Protein AF-A0A1G2WQL0-F1 (afdb_monomer)

Radius of gyration: 26.69 Å; Cα contacts (8 Å, |Δi|>4): 10; chains: 1; bounding box: 79×40×31 Å

pLDDT: mean 73.91, std 17.41, range [44.12, 97.5]

Secondary structure (DSSP, 8-state):
-----TTHHHHHHHHHHHHHHHHHHHHS----SS-TTGGGG---HHHHHHHHHHHHHHTT--HHHHHHHTTSS--

Mean predicted aligned error: 15.84 Å

Foldseek 3Di:
DDPDDVPVVVVVVVVVVVVVVVCVVPVPPPDPPDDPVRVPPDPCVVVVVVVLVVVCVVVVPDPVRVCVVVVVDDD

Solvent-accessible surface area (backbone atoms only — not comparable to full-atom values): 4743 Å² total; per-residue (Å²): 136,86,90,80,61,85,61,62,57,51,50,51,54,50,50,51,51,50,50,53,49,50,44,55,74,67,66,47,67,81,72,64,94,56,54,85,78,62,59,76,78,58,86,49,67,73,57,53,52,52,49,51,55,50,52,38,60,77,70,64,57,50,75,69,55,49,30,48,75,73,58,78,46,80,132

Structure (mmCIF, N/CA/C/O backbone):
data_AF-A0A1G2WQL0-F1
#
_entry.id   AF-A0A1G2WQL0-F1
#
loop_
_atom_site.group_PDB
_atom_site.id
_atom_site.type_symbol
_atom_site.label_atom_id
_atom_site.label_alt_id
_atom_site.label_comp_id
_atom_site.label_asym_id
_atom_site.label_entity_id
_atom_site.label_seq_id
_atom_site.pdbx_PDB_ins_code
_atom_site.Cartn_x
_atom_site.Cartn_y
_atom_site.Cartn_z
_atom_site.occupancy
_atom_site.B_iso_or_equiv
_atom_site.auth_seq_id
_atom_site.auth_comp_id
_atom_site.auth_asym_id
_atom_site.auth_atom_id
_atom_site.pdbx_PDB_model_num
ATOM 1 N N . MET A 1 1 ? 68.887 -21.827 -8.768 1.00 44.12 1 MET A N 1
ATOM 2 C CA . MET A 1 1 ? 67.517 -21.363 -9.083 1.00 44.12 1 MET A CA 1
ATOM 3 C C . MET A 1 1 ? 66.690 -22.545 -9.577 1.00 44.12 1 MET A C 1
ATOM 5 O O . MET A 1 1 ? 66.761 -22.880 -10.753 1.00 44.12 1 MET A O 1
ATOM 9 N N . SER A 1 2 ? 65.993 -23.235 -8.670 1.00 47.69 2 SER A N 1
ATOM 10 C CA . SER A 1 2 ? 65.194 -24.421 -9.002 1.00 47.69 2 SER A CA 1
ATOM 11 C C . SER A 1 2 ? 63.871 -23.997 -9.637 1.00 47.69 2 SER A C 1
ATOM 13 O O . SER A 1 2 ? 63.053 -23.342 -8.996 1.00 47.69 2 SER A O 1
ATOM 15 N N . LYS A 1 3 ? 63.691 -24.332 -10.915 1.00 61.03 3 LYS A N 1
ATOM 16 C CA . LYS A 1 3 ? 62.449 -24.143 -11.665 1.00 61.03 3 LYS A CA 1
ATOM 17 C C . LYS A 1 3 ? 61.598 -25.409 -11.562 1.00 61.03 3 LYS A C 1
ATOM 19 O O . LYS A 1 3 ? 61.632 -26.205 -12.485 1.00 61.03 3 LYS A O 1
ATOM 24 N N . PHE A 1 4 ? 60.850 -25.604 -10.481 1.00 53.38 4 PHE A N 1
ATOM 25 C CA . PHE A 1 4 ? 59.773 -26.604 -10.442 1.00 53.38 4 PHE A CA 1
ATOM 26 C C . PHE A 1 4 ? 58.711 -26.196 -9.418 1.00 53.38 4 PHE A C 1
ATOM 28 O O . PHE A 1 4 ? 58.825 -26.522 -8.244 1.00 53.38 4 PHE A O 1
ATOM 35 N N . SER A 1 5 ? 57.676 -25.486 -9.870 1.00 51.88 5 SER A N 1
ATOM 36 C CA . SER A 1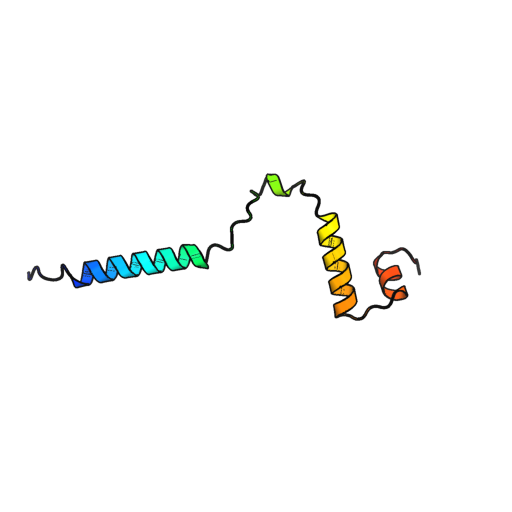 5 ? 56.416 -25.345 -9.120 1.00 51.88 5 SER A CA 1
ATOM 37 C C . SER A 1 5 ? 55.201 -25.138 -10.045 1.00 51.88 5 SER A C 1
ATOM 39 O O . SER A 1 5 ? 54.174 -24.602 -9.663 1.00 51.88 5 SER A O 1
ATOM 41 N N . ASN A 1 6 ? 55.272 -25.611 -11.294 1.00 62.09 6 ASN A N 1
ATOM 42 C CA . ASN A 1 6 ? 54.241 -25.351 -12.314 1.00 62.09 6 ASN A CA 1
ATOM 43 C C . ASN A 1 6 ? 52.876 -26.035 -12.058 1.00 62.09 6 ASN A C 1
ATOM 45 O O . ASN A 1 6 ? 51.950 -25.824 -12.834 1.00 62.09 6 ASN A O 1
ATOM 49 N N . GLY A 1 7 ? 52.746 -26.873 -11.022 1.00 56.56 7 GLY A N 1
ATOM 50 C CA . GLY A 1 7 ? 51.508 -27.600 -10.705 1.00 56.56 7 GLY A CA 1
ATOM 51 C C . GLY A 1 7 ? 50.687 -26.975 -9.575 1.00 56.56 7 GLY A C 1
ATOM 52 O O . GLY A 1 7 ? 49.475 -26.838 -9.699 1.00 56.56 7 GLY A O 1
ATOM 53 N N . VAL A 1 8 ? 51.335 -26.556 -8.483 1.00 54.34 8 VAL A N 1
ATOM 54 C CA . VAL A 1 8 ? 50.638 -25.947 -7.335 1.00 54.34 8 VAL A CA 1
ATOM 55 C C . VAL A 1 8 ? 50.179 -24.522 -7.639 1.00 54.34 8 VAL A C 1
ATOM 57 O O . VAL A 1 8 ? 49.072 -24.161 -7.252 1.00 54.34 8 VAL A O 1
ATOM 60 N N . ASP A 1 9 ? 50.949 -23.767 -8.428 1.00 58.19 9 ASP A N 1
ATOM 61 C CA . ASP A 1 9 ? 50.592 -22.401 -8.832 1.00 58.19 9 ASP A CA 1
ATOM 62 C C . ASP A 1 9 ? 49.383 -22.380 -9.795 1.00 58.19 9 ASP A C 1
ATOM 64 O O . ASP A 1 9 ? 48.538 -21.489 -9.722 1.00 58.19 9 ASP A O 1
ATOM 68 N N . GLN A 1 10 ? 49.229 -23.405 -10.650 1.00 55.16 10 GLN A N 1
ATOM 69 C CA . GLN A 1 10 ? 48.050 -23.562 -11.521 1.00 55.16 10 GLN A CA 1
ATOM 70 C C . GLN A 1 10 ? 46.786 -23.945 -10.747 1.00 55.16 10 GLN A C 1
ATOM 72 O O . GLN A 1 10 ? 45.700 -23.445 -11.050 1.00 55.16 10 GLN A O 1
ATOM 77 N N . ILE A 1 11 ? 46.908 -24.820 -9.746 1.00 58.69 11 ILE A N 1
ATOM 78 C CA . ILE A 1 11 ? 45.779 -25.209 -8.891 1.00 58.69 11 ILE A CA 1
ATOM 79 C C . ILE A 1 11 ? 45.332 -24.017 -8.041 1.00 58.69 11 ILE A C 1
ATOM 81 O O . ILE A 1 11 ? 44.130 -23.775 -7.935 1.00 58.69 11 ILE A O 1
ATOM 85 N N . LEU A 1 12 ? 46.277 -23.234 -7.506 1.00 58.66 12 LEU A N 1
ATOM 86 C CA . LEU A 1 12 ? 45.973 -22.018 -6.753 1.00 58.66 12 LEU A CA 1
ATOM 87 C C . LEU A 1 12 ? 45.243 -20.995 -7.634 1.00 58.66 12 LEU A C 1
ATOM 89 O O . LEU A 1 12 ? 44.171 -20.535 -7.256 1.00 58.66 12 LEU A O 1
ATOM 93 N N . GLY A 1 13 ? 45.730 -20.747 -8.856 1.00 61.91 13 GLY A N 1
ATOM 94 C CA . GLY A 1 13 ? 45.056 -19.855 -9.808 1.00 61.91 13 GLY A CA 1
ATOM 95 C C . GLY A 1 13 ? 43.667 -20.348 -10.239 1.00 61.91 13 GLY A C 1
ATOM 96 O O . GLY A 1 13 ? 42.748 -19.550 -10.424 1.00 61.91 13 GLY A O 1
ATOM 97 N N . THR A 1 14 ? 43.470 -21.665 -10.345 1.00 64.50 14 THR A N 1
ATOM 98 C CA . THR A 1 14 ? 42.162 -22.254 -10.689 1.00 64.50 14 THR A CA 1
ATOM 99 C C . THR A 1 14 ? 41.169 -22.137 -9.530 1.00 64.50 14 THR A C 1
ATOM 101 O O . THR A 1 14 ? 40.008 -21.788 -9.747 1.00 64.50 14 THR A O 1
ATOM 104 N N . LEU A 1 15 ? 41.617 -22.378 -8.295 1.00 67.50 15 LEU A N 1
ATOM 105 C CA . LEU A 1 15 ? 40.797 -22.234 -7.090 1.00 67.50 15 LEU A CA 1
ATOM 106 C C . LEU A 1 15 ? 40.463 -20.768 -6.804 1.00 67.50 15 LEU A C 1
ATOM 108 O O . LEU A 1 15 ? 39.325 -20.468 -6.447 1.00 67.50 15 LEU A O 1
ATOM 112 N N . GLU A 1 16 ? 41.406 -19.849 -7.015 1.00 70.50 16 GLU A N 1
ATOM 113 C CA . GLU A 1 16 ? 41.155 -18.410 -6.921 1.00 70.50 16 GLU A CA 1
ATOM 114 C C . GLU A 1 16 ? 40.112 -17.966 -7.953 1.00 70.50 16 GLU A C 1
ATOM 116 O O . GLU A 1 16 ? 39.161 -17.269 -7.600 1.00 70.50 16 GLU A O 1
ATOM 121 N N . MET A 1 17 ? 40.197 -18.449 -9.197 1.00 68.38 17 MET A N 1
ATOM 122 C CA . MET A 1 17 ? 39.191 -18.173 -10.229 1.00 68.38 17 MET A CA 1
ATOM 123 C C . MET A 1 17 ? 37.812 -18.758 -9.904 1.00 68.38 17 MET A C 1
ATOM 125 O O . MET A 1 17 ? 36.790 -18.093 -10.109 1.00 68.38 17 MET A O 1
ATOM 129 N N . GLN A 1 18 ? 37.752 -19.974 -9.361 1.00 69.69 18 GLN A N 1
ATOM 130 C CA . GLN A 1 18 ? 36.500 -20.575 -8.894 1.00 69.69 18 GLN A CA 1
ATOM 131 C C . GLN A 1 18 ? 35.917 -19.815 -7.696 1.00 69.69 18 GLN A C 1
ATOM 133 O O . GLN A 1 18 ? 34.708 -19.579 -7.657 1.00 69.69 18 GLN A O 1
ATOM 138 N N . PHE A 1 19 ? 36.752 -19.363 -6.757 1.00 69.44 19 PHE A N 1
ATOM 139 C CA . PHE A 1 19 ? 36.322 -18.579 -5.599 1.00 69.44 19 PHE A CA 1
ATOM 140 C C . PHE A 1 19 ? 35.823 -17.186 -6.005 1.00 69.44 19 PHE A C 1
ATOM 142 O O . PHE A 1 19 ? 34.788 -16.736 -5.513 1.00 69.44 19 PHE A O 1
ATOM 149 N N . LEU A 1 20 ? 36.486 -16.523 -6.955 1.00 64.62 20 LEU A N 1
ATOM 150 C CA . LEU A 1 20 ? 36.037 -15.249 -7.527 1.00 64.62 20 LEU A CA 1
ATOM 151 C C . LEU A 1 20 ? 34.716 -15.402 -8.292 1.00 64.62 20 LEU A C 1
ATOM 153 O O . LEU A 1 20 ? 33.825 -14.568 -8.139 1.00 64.62 20 LEU A O 1
ATOM 157 N N . THR A 1 21 ? 34.542 -16.498 -9.035 1.00 62.31 21 THR A N 1
ATOM 158 C CA . THR A 1 21 ? 33.282 -16.814 -9.731 1.00 62.31 21 THR A CA 1
ATOM 159 C C . THR A 1 21 ? 32.154 -17.106 -8.739 1.00 62.31 21 THR A C 1
ATOM 161 O O . THR A 1 21 ? 31.041 -16.608 -8.894 1.00 62.31 21 THR A O 1
ATOM 164 N N . TYR A 1 22 ? 32.438 -17.856 -7.671 1.00 62.94 22 TYR A N 1
ATOM 165 C CA . TYR A 1 22 ? 31.491 -18.118 -6.588 1.00 62.94 22 TYR A CA 1
ATOM 166 C C . TYR A 1 22 ? 31.077 -16.824 -5.871 1.00 62.94 22 TYR A C 1
ATOM 168 O O . TYR A 1 22 ? 29.891 -16.609 -5.622 1.00 62.94 22 TYR A O 1
ATOM 176 N N . ARG A 1 23 ? 32.027 -15.919 -5.601 1.00 60.59 23 ARG A N 1
ATOM 177 C CA . ARG A 1 23 ? 31.733 -14.586 -5.056 1.00 60.59 23 ARG A CA 1
ATOM 178 C C . ARG A 1 23 ? 30.909 -13.749 -6.026 1.00 60.59 23 ARG A C 1
ATOM 180 O O . ARG A 1 23 ? 29.946 -13.143 -5.584 1.00 60.59 23 ARG A O 1
ATOM 187 N N . ALA A 1 24 ? 31.195 -13.767 -7.324 1.00 60.09 24 ALA A N 1
ATOM 188 C CA . ALA A 1 24 ? 30.382 -13.059 -8.314 1.00 60.09 24 ALA A CA 1
ATOM 189 C C . ALA A 1 24 ? 28.937 -13.596 -8.374 1.00 60.09 24 ALA A C 1
ATOM 191 O O . ALA A 1 24 ? 27.989 -12.818 -8.392 1.00 60.09 24 ALA A O 1
ATOM 192 N N . ALA A 1 25 ? 28.756 -14.919 -8.324 1.00 58.88 25 ALA A N 1
ATOM 193 C CA . ALA A 1 25 ? 27.443 -15.564 -8.405 1.00 58.88 25 ALA A CA 1
ATOM 194 C C . ALA A 1 25 ? 26.614 -15.495 -7.105 1.00 58.88 25 ALA A C 1
ATOM 196 O O . ALA A 1 25 ? 25.408 -15.737 -7.138 1.00 58.88 25 ALA A O 1
ATOM 197 N N . LYS A 1 26 ? 27.244 -15.214 -5.954 1.00 58.78 26 LYS A N 1
ATOM 198 C CA . LYS A 1 26 ? 26.582 -15.162 -4.635 1.00 58.78 26 LYS A CA 1
ATOM 199 C C . LYS A 1 26 ? 26.597 -13.779 -3.970 1.00 58.78 26 LYS A C 1
ATOM 201 O O . LYS A 1 26 ? 25.784 -13.552 -3.083 1.00 58.78 26 LYS A O 1
ATOM 206 N N . GLN A 1 27 ? 27.506 -12.878 -4.361 1.00 58.06 27 GLN A N 1
ATOM 207 C CA . GLN A 1 27 ? 27.649 -11.512 -3.821 1.00 58.06 27 GLN A CA 1
ATOM 208 C C . GLN A 1 27 ? 27.236 -10.412 -4.801 1.00 58.06 27 GLN A C 1
ATOM 210 O O . GLN A 1 27 ? 27.241 -9.247 -4.413 1.00 58.06 27 GLN A O 1
ATOM 215 N N . GLN A 1 28 ? 26.835 -10.735 -6.030 1.00 50.84 28 GLN A N 1
ATOM 216 C CA . GLN A 1 28 ? 25.931 -9.836 -6.727 1.00 50.84 28 GLN A CA 1
ATOM 217 C C . GLN A 1 28 ? 24.538 -10.137 -6.151 1.00 50.84 28 GLN A C 1
ATOM 219 O O . GLN A 1 28 ? 24.018 -11.225 -6.424 1.00 50.84 28 GLN A O 1
ATOM 224 N N . PRO A 1 29 ? 23.918 -9.251 -5.337 1.00 53.03 29 PRO A N 1
ATOM 225 C CA . PRO A 1 29 ? 22.471 -9.338 -5.157 1.00 53.03 29 PRO A CA 1
ATOM 226 C C . PRO A 1 29 ? 21.878 -9.444 -6.564 1.00 53.03 29 PRO A C 1
ATOM 228 O O . PRO A 1 29 ? 22.425 -8.773 -7.449 1.00 53.03 29 PRO A O 1
ATOM 231 N N . PRO A 1 30 ? 20.871 -10.310 -6.811 1.00 53.72 30 PRO A N 1
ATOM 232 C CA . PRO A 1 30 ? 20.269 -10.428 -8.134 1.00 53.72 30 PRO A CA 1
ATOM 233 C C . PRO A 1 30 ? 20.042 -9.009 -8.631 1.00 53.72 30 PRO A C 1
ATOM 235 O O . PRO A 1 30 ? 19.309 -8.244 -8.002 1.00 53.72 30 PRO A O 1
ATOM 238 N N . GLN A 1 31 ? 20.815 -8.608 -9.647 1.00 54.66 31 GLN A N 1
ATOM 239 C CA . GLN A 1 31 ? 20.694 -7.262 -10.175 1.00 54.66 31 GLN A CA 1
ATOM 240 C C . GLN A 1 31 ? 19.250 -7.195 -10.623 1.00 54.66 31 GLN A C 1
ATOM 242 O O . GLN A 1 31 ? 18.801 -8.087 -11.351 1.00 54.66 31 GLN A O 1
ATOM 247 N N . SER A 1 32 ? 18.517 -6.219 -10.084 1.00 57.47 32 SER A N 1
ATOM 248 C CA . SER A 1 32 ? 17.140 -5.992 -10.492 1.00 57.47 32 SER A CA 1
ATOM 249 C C . SER A 1 32 ? 17.118 -6.053 -12.021 1.00 57.47 32 SER A C 1
ATOM 251 O O . SER A 1 32 ? 17.963 -5.401 -12.643 1.00 57.47 32 SER A O 1
ATOM 253 N N . PRO A 1 33 ? 16.211 -6.828 -12.643 1.00 61.56 33 PRO A N 1
ATOM 254 C CA . PRO A 1 33 ? 16.102 -6.870 -14.100 1.00 61.56 33 PRO A CA 1
ATOM 255 C C . PRO A 1 33 ? 15.774 -5.490 -14.691 1.00 61.56 33 PRO A C 1
ATOM 257 O O . PRO A 1 33 ? 15.785 -5.327 -15.904 1.00 61.56 33 PRO A O 1
ATOM 260 N N . LEU A 1 34 ? 15.495 -4.509 -13.828 1.00 56.00 34 LEU A N 1
ATOM 261 C CA . LEU A 1 34 ? 15.229 -3.123 -14.145 1.00 56.00 34 LEU A CA 1
ATOM 262 C C . LEU A 1 34 ? 16.470 -2.276 -13.838 1.00 56.00 34 LEU A C 1
ATOM 264 O O . LEU A 1 34 ? 16.963 -2.231 -12.704 1.00 56.00 34 LEU A O 1
ATOM 268 N N . THR A 1 35 ? 16.961 -1.567 -14.848 1.00 60.12 35 THR A N 1
ATOM 269 C CA . THR A 1 35 ? 17.981 -0.531 -14.687 1.00 60.12 35 THR A CA 1
ATOM 270 C C . THR A 1 35 ? 17.394 0.663 -13.925 1.00 60.12 35 THR A C 1
ATOM 272 O O . THR A 1 35 ? 16.191 0.915 -13.940 1.00 60.12 35 THR A O 1
ATOM 275 N N . LYS A 1 36 ? 18.237 1.455 -13.247 1.00 56.78 36 LYS A N 1
ATOM 276 C CA . LYS A 1 36 ? 17.806 2.604 -12.415 1.00 56.78 36 LYS A CA 1
ATOM 277 C C . LYS A 1 36 ? 16.924 3.628 -13.160 1.00 56.78 36 LYS A C 1
ATOM 279 O O . LYS A 1 36 ? 16.228 4.407 -12.515 1.00 56.78 36 LYS A O 1
ATOM 284 N N . GLY A 1 37 ? 16.984 3.652 -14.494 1.00 61.09 37 GLY A N 1
ATOM 285 C CA . GLY A 1 37 ? 16.129 4.483 -15.344 1.00 61.09 37 GLY A CA 1
ATOM 286 C C . GLY A 1 37 ? 14.706 3.943 -15.516 1.00 61.09 37 GLY A C 1
ATOM 287 O O . GLY A 1 37 ? 13.782 4.740 -15.585 1.00 61.09 37 GLY A O 1
ATOM 288 N N . GLU A 1 38 ? 14.522 2.622 -15.518 1.00 58.22 38 GLU A N 1
ATOM 289 C CA . GLU A 1 38 ? 13.235 1.940 -15.746 1.00 58.22 38 GLU A CA 1
ATOM 290 C C . GLU A 1 38 ? 12.371 1.858 -14.476 1.00 58.22 38 GLU A C 1
ATOM 292 O O . GLU A 1 38 ? 11.158 1.708 -14.554 1.00 58.22 38 GLU A O 1
ATOM 297 N N . LEU A 1 39 ? 12.983 2.001 -13.295 1.00 59.97 39 LEU A N 1
ATOM 298 C CA . LEU A 1 39 ? 12.295 1.975 -11.995 1.00 59.97 39 LEU A CA 1
ATOM 299 C C . LEU A 1 39 ? 11.539 3.264 -11.654 1.00 59.97 39 LEU A C 1
ATOM 301 O O . LEU A 1 39 ? 10.795 3.281 -10.679 1.00 59.97 39 LEU A O 1
ATOM 305 N N . LYS A 1 40 ? 11.766 4.356 -12.391 1.00 63.72 40 LYS A N 1
ATOM 306 C CA . LYS A 1 40 ? 11.201 5.666 -12.036 1.00 63.72 40 LYS A CA 1
ATOM 307 C C . LYS A 1 40 ? 9.683 5.742 -12.205 1.00 63.72 40 LYS A C 1
ATOM 309 O O . LYS A 1 40 ? 9.063 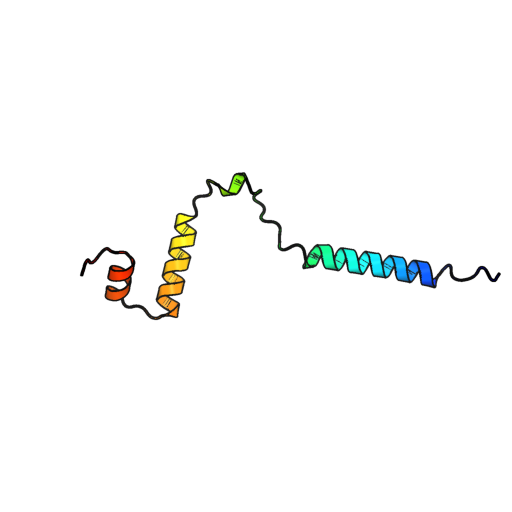6.499 -11.470 1.00 63.72 40 LYS A O 1
ATOM 314 N N . ASP A 1 41 ? 9.128 4.933 -13.108 1.00 66.50 41 ASP A N 1
ATOM 315 C CA . ASP A 1 41 ? 7.708 4.961 -13.483 1.00 66.50 41 ASP A CA 1
ATOM 316 C C . ASP A 1 41 ? 7.006 3.607 -13.262 1.00 66.50 41 ASP A C 1
ATOM 318 O O . ASP A 1 41 ? 5.910 3.377 -13.771 1.00 66.50 41 ASP A O 1
ATOM 322 N N . ALA A 1 42 ? 7.636 2.674 -12.540 1.00 76.81 42 ALA A N 1
ATOM 323 C CA . ALA A 1 42 ? 7.005 1.398 -12.227 1.00 76.81 42 ALA A CA 1
ATOM 324 C C . ALA A 1 42 ? 5.865 1.623 -11.219 1.00 76.81 42 ALA A C 1
ATOM 326 O O . ALA A 1 42 ? 6.107 2.115 -10.120 1.00 76.81 42 ALA A O 1
ATOM 327 N N . ASP A 1 43 ? 4.635 1.254 -11.586 1.00 84.44 43 ASP A N 1
ATOM 328 C CA . ASP A 1 43 ? 3.487 1.297 -10.676 1.00 84.44 43 ASP A CA 1
ATOM 329 C C . ASP A 1 43 ? 3.668 0.262 -9.556 1.00 84.44 43 ASP A C 1
ATOM 331 O O . ASP A 1 43 ? 3.510 -0.947 -9.752 1.00 84.44 43 ASP A O 1
ATOM 335 N N . THR A 1 44 ? 4.039 0.751 -8.376 1.00 87.81 44 THR A N 1
ATOM 336 C CA . THR A 1 44 ? 4.254 -0.045 -7.165 1.00 87.81 44 THR A CA 1
ATOM 337 C C . THR A 1 44 ? 3.0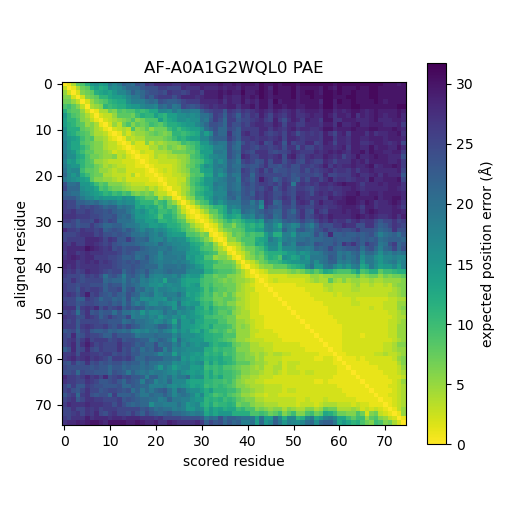34 -0.092 -6.256 1.00 87.81 44 THR A C 1
ATOM 339 O O . THR A 1 44 ? 3.086 -0.791 -5.245 1.00 87.81 44 THR A O 1
ATOM 342 N N . SER A 1 45 ? 1.919 0.556 -6.613 1.00 90.94 45 SER A N 1
ATOM 343 C CA . SER A 1 45 ? 0.743 0.699 -5.738 1.00 90.94 45 SER A CA 1
ATOM 344 C C . SER A 1 45 ? 0.195 -0.644 -5.239 1.00 90.94 45 SER A C 1
ATOM 346 O O . SER A 1 45 ? -0.183 -0.799 -4.076 1.00 90.94 45 SER A O 1
ATOM 348 N N . ALA A 1 46 ? 0.211 -1.667 -6.097 1.00 91.38 46 ALA A N 1
ATOM 349 C CA . ALA A 1 46 ? -0.222 -3.014 -5.739 1.00 91.38 46 ALA A CA 1
ATOM 350 C C . ALA A 1 46 ? 0.711 -3.699 -4.726 1.00 91.38 46 ALA A C 1
ATOM 352 O O . ALA A 1 46 ? 0.245 -4.502 -3.916 1.00 91.38 46 ALA A O 1
ATOM 353 N N . LEU A 1 47 ? 2.017 -3.423 -4.785 1.00 92.12 47 LEU A N 1
ATOM 354 C CA . LEU A 1 47 ? 3.010 -3.964 -3.853 1.00 92.12 47 LEU A CA 1
ATOM 355 C C . LEU A 1 47 ? 2.997 -3.199 -2.530 1.00 92.12 47 LEU A C 1
ATOM 357 O O . LEU A 1 47 ? 3.061 -3.822 -1.476 1.00 92.12 47 LEU A O 1
ATOM 361 N N . GLU A 1 48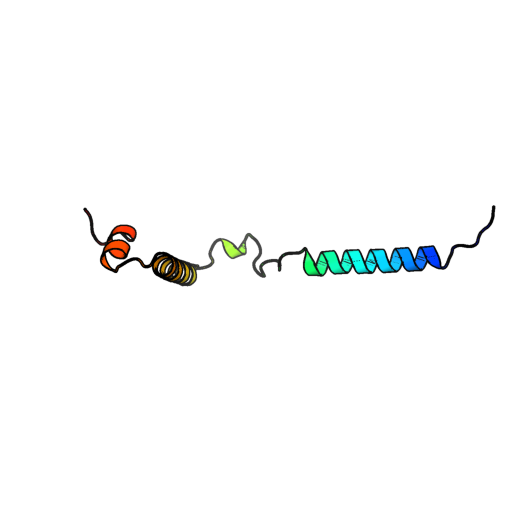 ? 2.853 -1.878 -2.581 1.00 92.50 48 GLU A N 1
ATOM 362 C CA . GLU A 1 48 ? 2.720 -1.017 -1.403 1.00 92.50 48 GLU A CA 1
ATOM 363 C C . GLU A 1 48 ? 1.517 -1.440 -0.555 1.00 92.50 48 GLU A C 1
ATOM 365 O O . GLU A 1 48 ? 1.682 -1.732 0.626 1.00 92.50 48 GLU A O 1
ATOM 370 N N . ARG A 1 49 ? 0.352 -1.667 -1.179 1.00 94.38 49 ARG A N 1
ATOM 371 C CA . ARG A 1 49 ? -0.834 -2.158 -0.461 1.00 94.38 49 ARG A CA 1
ATOM 372 C C . ARG A 1 49 ? -0.632 -3.529 0.189 1.00 94.38 49 ARG A C 1
ATOM 374 O O . ARG A 1 49 ? -1.125 -3.777 1.285 1.00 94.38 49 ARG A O 1
ATOM 381 N N . GLN A 1 50 ? 0.097 -4.433 -0.469 1.00 96.25 50 GLN A N 1
ATOM 382 C CA . GLN A 1 50 ? 0.429 -5.733 0.125 1.00 96.25 50 GLN A CA 1
ATOM 383 C C . GLN A 1 50 ? 1.337 -5.577 1.348 1.00 96.25 50 GLN A C 1
ATOM 385 O O . GLN A 1 50 ? 1.168 -6.298 2.332 1.00 96.25 50 GLN A O 1
ATOM 390 N N . ILE A 1 51 ? 2.284 -4.639 1.298 1.00 96.38 51 ILE A N 1
ATOM 391 C CA . ILE A 1 51 ? 3.162 -4.327 2.427 1.00 96.38 51 ILE A CA 1
ATOM 392 C C . ILE A 1 51 ? 2.343 -3.752 3.586 1.00 96.38 51 ILE A C 1
ATOM 394 O O . ILE A 1 51 ? 2.495 -4.237 4.708 1.00 96.38 51 ILE A O 1
ATOM 398 N N . ASP A 1 52 ? 1.435 -2.809 3.329 1.00 95.44 52 ASP A N 1
ATOM 399 C CA . ASP A 1 52 ? 0.562 -2.228 4.357 1.00 95.44 52 ASP A CA 1
ATOM 400 C C . ASP A 1 52 ? -0.264 -3.310 5.071 1.00 95.44 52 ASP A C 1
ATOM 402 O O . ASP A 1 52 ? -0.228 -3.419 6.298 1.00 95.44 52 ASP A O 1
ATOM 406 N N . GLU A 1 53 ? -0.904 -4.213 4.318 1.00 95.56 53 GLU A N 1
ATOM 407 C CA . GLU A 1 53 ? -1.659 -5.337 4.887 1.00 95.56 53 GLU A CA 1
ATOM 408 C C . GLU A 1 53 ? -0.793 -6.267 5.752 1.00 95.56 53 GLU A C 1
ATOM 410 O O . GLU A 1 53 ? -1.257 -6.797 6.768 1.00 95.56 53 GLU A O 1
ATOM 415 N N . MET A 1 54 ? 0.457 -6.512 5.349 1.00 97.12 54 MET A N 1
ATOM 416 C CA . MET A 1 54 ? 1.394 -7.325 6.127 1.00 97.12 54 MET A CA 1
ATOM 417 C C . MET A 1 54 ? 1.801 -6.627 7.426 1.00 97.12 54 MET A C 1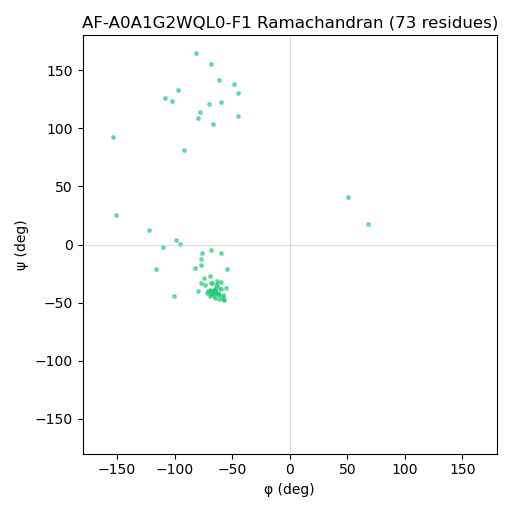
ATOM 419 O O . MET A 1 54 ? 1.873 -7.283 8.466 1.00 97.12 54 MET A O 1
ATOM 423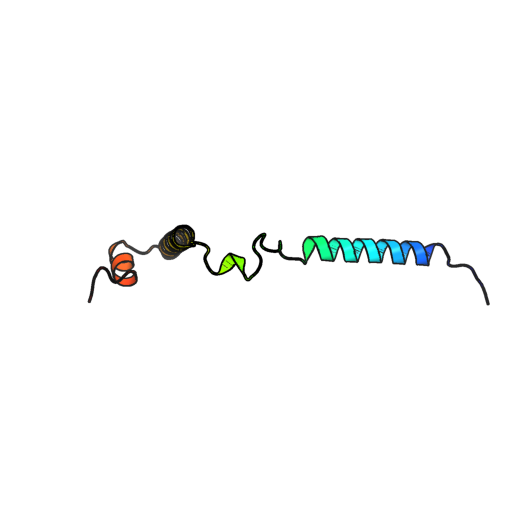 N N . VAL A 1 55 ? 2.033 -5.314 7.387 1.00 96.50 55 VAL A N 1
ATOM 424 C CA . VAL A 1 55 ? 2.367 -4.509 8.568 1.00 96.50 55 VAL A CA 1
ATOM 425 C C . VAL A 1 55 ? 1.186 -4.471 9.537 1.00 96.50 55 VAL A C 1
ATOM 427 O O . VAL A 1 55 ? 1.378 -4.715 10.729 1.00 96.50 55 VAL A O 1
ATOM 430 N N . TYR A 1 56 ? -0.040 -4.277 9.045 1.00 96.81 56 TYR A N 1
ATOM 431 C CA . TYR A 1 56 ? -1.245 -4.307 9.882 1.00 96.81 56 TYR A CA 1
ATOM 432 C C . TYR A 1 56 ? -1.399 -5.645 10.606 1.00 96.81 56 TYR A C 1
ATOM 434 O O . TYR A 1 56 ? -1.650 -5.673 11.810 1.00 96.81 56 TYR A O 1
ATOM 442 N N . LYS A 1 57 ? -1.163 -6.760 9.901 1.00 95.38 57 LYS A N 1
ATOM 443 C CA . LYS A 1 57 ? -1.183 -8.108 10.491 1.00 95.38 57 LYS A CA 1
ATOM 444 C C . LYS A 1 57 ? -0.063 -8.317 11.509 1.00 95.38 57 LYS A C 1
ATOM 446 O O . LYS A 1 57 ? -0.300 -8.948 12.531 1.00 95.38 57 LYS A O 1
ATOM 451 N N . LEU A 1 58 ? 1.141 -7.796 11.259 1.00 97.50 58 LEU A N 1
ATOM 452 C CA . LEU A 1 58 ? 2.287 -7.964 12.161 1.00 97.50 58 LEU A CA 1
ATOM 453 C C . LEU A 1 58 ? 2.055 -7.304 13.526 1.00 97.50 58 LEU A C 1
ATOM 455 O O . LEU A 1 58 ? 2.484 -7.833 14.551 1.00 97.50 58 LEU A O 1
ATOM 459 N N . TYR A 1 59 ? 1.367 -6.167 13.531 1.00 96.38 59 TYR A N 1
ATOM 460 C CA . TYR A 1 59 ? 1.0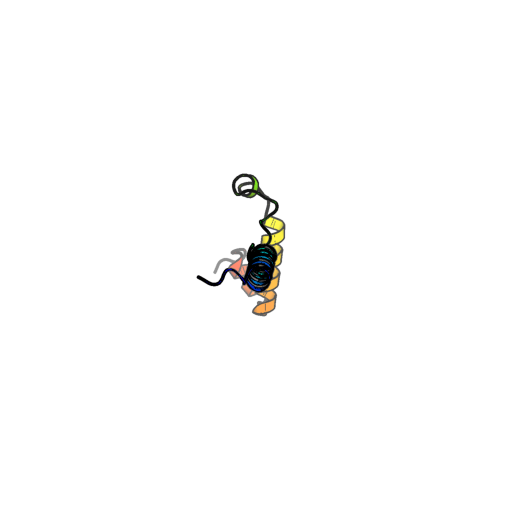46 -5.413 14.740 1.00 96.38 59 TYR A CA 1
ATOM 461 C C . TYR A 1 59 ? -0.378 -5.667 15.255 1.00 96.38 59 TYR A C 1
ATOM 463 O O . TYR A 1 59 ? -0.766 -5.071 16.255 1.00 96.38 59 TYR A O 1
ATOM 471 N N . ASN A 1 60 ? -1.130 -6.575 14.621 1.00 96.75 60 ASN A N 1
ATOM 472 C CA . ASN A 1 60 ? -2.527 -6.884 14.939 1.00 96.75 60 ASN A CA 1
ATOM 473 C C . ASN A 1 60 ? -3.433 -5.638 15.019 1.00 96.75 60 ASN A C 1
ATOM 475 O O . ASN A 1 60 ? -4.274 -5.561 15.915 1.00 96.75 60 ASN A O 1
ATOM 479 N N . LEU A 1 61 ? -3.261 -4.674 14.107 1.00 96.00 61 LEU A N 1
ATOM 480 C CA . LEU A 1 61 ? -4.080 -3.457 14.099 1.00 96.00 61 LEU A CA 1
ATOM 481 C C . LEU A 1 61 ? -5.557 -3.793 13.882 1.00 96.00 61 LEU A C 1
ATOM 483 O O . LEU A 1 61 ? -5.900 -4.644 13.052 1.00 96.00 61 LEU A O 1
ATOM 487 N N . THR A 1 62 ? -6.434 -3.076 14.582 1.00 95.88 62 THR A N 1
ATOM 488 C CA . THR A 1 62 ? -7.879 -3.145 14.328 1.00 95.88 62 THR A CA 1
ATOM 489 C C . THR A 1 62 ? -8.279 -2.267 13.142 1.00 95.88 62 THR A C 1
ATOM 491 O O . THR A 1 62 ? -7.528 -1.399 12.693 1.00 95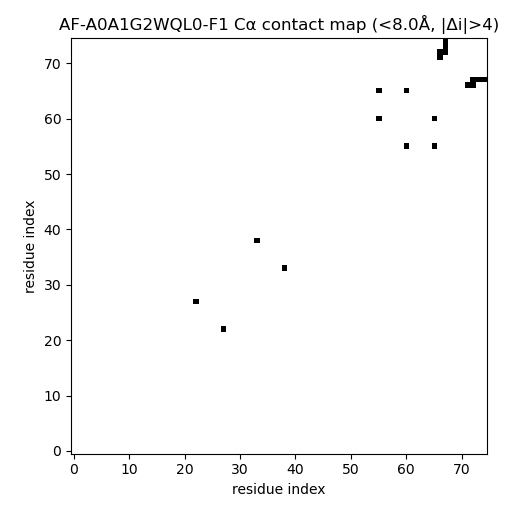.88 62 THR A O 1
ATOM 494 N N . SER A 1 63 ? -9.489 -2.473 12.614 1.00 93.94 63 SER A N 1
ATOM 495 C CA . SER A 1 63 ? -10.010 -1.674 11.497 1.00 93.94 63 SER A CA 1
ATOM 496 C C . SER A 1 63 ? -10.093 -0.181 11.827 1.00 93.94 63 SER A C 1
ATOM 498 O O . SER A 1 63 ? -9.884 0.654 10.951 1.00 93.94 63 SER A O 1
ATOM 500 N N . GLU A 1 64 ? -10.356 0.161 13.086 1.00 94.50 64 GLU A N 1
ATOM 501 C CA . GLU A 1 64 ? -10.387 1.539 13.572 1.00 94.50 64 GLU A CA 1
ATOM 502 C C . GLU A 1 64 ? -8.990 2.170 13.569 1.00 94.50 64 GLU A C 1
ATOM 504 O O . GLU A 1 64 ? -8.829 3.309 13.135 1.00 94.50 64 GLU A O 1
ATOM 509 N N . GLU A 1 65 ? -7.967 1.434 14.007 1.00 94.44 65 GLU A N 1
ATOM 510 C CA . GLU A 1 65 ? -6.581 1.914 14.015 1.00 94.44 65 GLU A CA 1
ATOM 511 C C . GLU A 1 65 ? -6.036 2.083 12.595 1.00 94.44 65 GLU A C 1
ATOM 513 O O . GLU A 1 65 ? -5.394 3.091 12.299 1.00 94.44 65 GLU A O 1
ATOM 518 N N . ILE A 1 66 ? -6.352 1.147 11.692 1.00 94.94 66 ILE A N 1
ATOM 519 C CA . ILE A 1 66 ? -6.023 1.263 10.263 1.00 94.94 66 ILE A CA 1
ATOM 520 C C . ILE A 1 66 ? -6.653 2.531 9.679 1.00 94.94 66 ILE A C 1
ATOM 522 O O . ILE A 1 66 ? -5.972 3.307 9.016 1.00 94.94 66 ILE A O 1
ATOM 526 N N . ALA A 1 67 ? -7.925 2.797 9.984 1.00 93.81 67 ALA A N 1
ATOM 527 C CA . ALA A 1 67 ? -8.630 3.975 9.490 1.00 93.81 67 ALA A CA 1
ATOM 528 C C . ALA A 1 67 ? -8.018 5.306 9.978 1.00 93.81 67 ALA A C 1
ATOM 530 O O . ALA A 1 67 ? -8.036 6.305 9.253 1.00 93.81 67 ALA A O 1
ATOM 531 N N . ILE A 1 68 ? -7.438 5.321 11.182 1.00 94.12 68 ILE A N 1
ATOM 532 C CA . ILE A 1 68 ? -6.668 6.464 11.694 1.00 94.12 68 ILE A CA 1
ATOM 533 C C . ILE A 1 68 ? -5.347 6.616 10.920 1.00 94.12 68 ILE A C 1
ATOM 535 O O . ILE A 1 68 ? -5.000 7.731 10.529 1.00 94.12 68 ILE A O 1
ATOM 539 N N . VAL A 1 69 ? -4.626 5.518 10.658 1.00 92.25 69 VAL A N 1
ATOM 540 C CA . VAL A 1 69 ? -3.355 5.519 9.902 1.00 92.25 69 VAL A CA 1
ATOM 541 C C . VAL A 1 69 ? -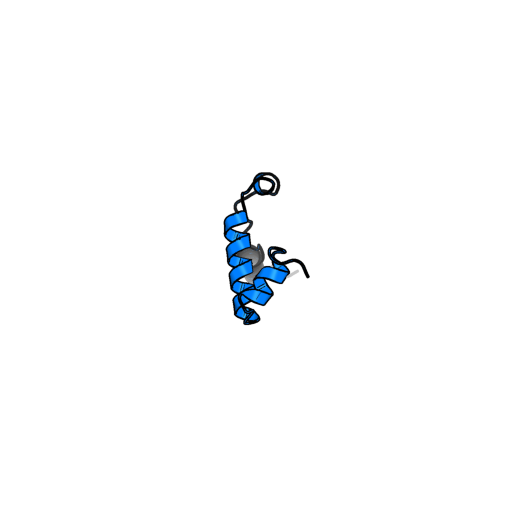3.553 5.958 8.447 1.00 92.25 69 VAL A C 1
ATOM 543 O O . VAL A 1 69 ? -2.763 6.748 7.933 1.00 92.25 69 VAL A O 1
ATOM 546 N N . GLU A 1 70 ? -4.627 5.508 7.798 1.00 93.44 70 GLU A N 1
ATOM 547 C CA . GLU A 1 70 ? -4.993 5.901 6.430 1.00 93.44 70 GLU A CA 1
ATOM 548 C C . GLU A 1 70 ? -5.611 7.312 6.354 1.00 93.44 70 GLU A C 1
ATOM 550 O O . GLU A 1 70 ? -5.853 7.836 5.265 1.00 93.44 70 GLU A O 1
ATOM 555 N N . GLY A 1 71 ? -5.893 7.947 7.498 1.00 92.25 71 GLY A N 1
ATOM 556 C CA . GLY A 1 71 ? -6.509 9.274 7.567 1.00 92.25 71 GLY A CA 1
ATOM 557 C C . GLY A 1 71 ? -7.961 9.319 7.079 1.00 92.25 71 GLY A C 1
ATOM 558 O O . GLY A 1 71 ? -8.474 10.402 6.775 1.00 92.25 71 GLY A O 1
ATOM 559 N N . THR A 1 72 ? -8.631 8.164 6.998 1.00 90.12 72 THR A N 1
ATOM 560 C CA . THR A 1 72 ? -10.054 8.059 6.636 1.00 90.12 72 THR A CA 1
ATOM 561 C C . THR A 1 72 ? -10.954 8.506 7.786 1.00 90.12 72 THR A C 1
ATOM 563 O O . THR A 1 72 ? -12.025 9.068 7.550 1.00 90.12 72 THR A O 1
ATOM 566 N N . ILE A 1 73 ? -10.487 8.347 9.027 1.00 84.75 73 ILE A N 1
ATOM 567 C CA . ILE A 1 73 ? -11.076 8.946 10.224 1.00 84.75 73 ILE A CA 1
ATOM 568 C C . ILE A 1 73 ? -10.147 10.060 10.706 1.00 84.75 73 ILE A C 1
ATOM 570 O O . ILE A 1 73 ? -8.954 9.850 10.916 1.00 84.75 73 ILE A O 1
ATOM 574 N N . LYS A 1 74 ? -10.702 11.262 10.884 1.00 69.62 74 LYS A N 1
ATOM 575 C CA . LYS A 1 74 ? -10.009 12.380 11.533 1.00 69.62 74 LYS A CA 1
ATOM 576 C C . LYS A 1 74 ? -10.418 12.434 12.999 1.00 69.62 74 LYS A C 1
ATOM 578 O O . LYS A 1 74 ? -11.608 12.341 13.296 1.00 69.62 74 LYS A O 1
ATOM 583 N N . CYS A 1 75 ? -9.427 12.577 13.871 1.00 59.25 75 CYS A N 1
ATOM 584 C CA . CYS A 1 75 ? -9.611 12.856 15.291 1.00 59.25 75 CYS A CA 1
ATOM 585 C C . CYS A 1 75 ? -10.212 14.248 15.519 1.00 59.25 75 CYS A C 1
ATOM 587 O O . CYS A 1 75 ? -9.884 15.168 14.729 1.00 59.25 75 CYS A O 1
#

Sequence (75 aa):
MSKFSNGVDQILGTLEMQFLTYRAAKQQPPQSPLTKGELKDADTSALERQIDEMVYKLYNLTSEEIAIVEGTIKC